Protein AF-A0A2R6PJQ2-F1 (afdb_monomer)

pLDDT: mean 71.53, std 19.24, range [31.97, 94.12]

Foldseek 3Di:
DDPVVVVVVLVVLLVPLAPQVVDPDLDDPPPPPPPPDDPPLVVCVVCVVVCCVVVVPDDPVVVVVVSVVVVVCVVVVVVSSCVSHDVDPQDLNNVLVVLVVVLVVDDPPDDPVVN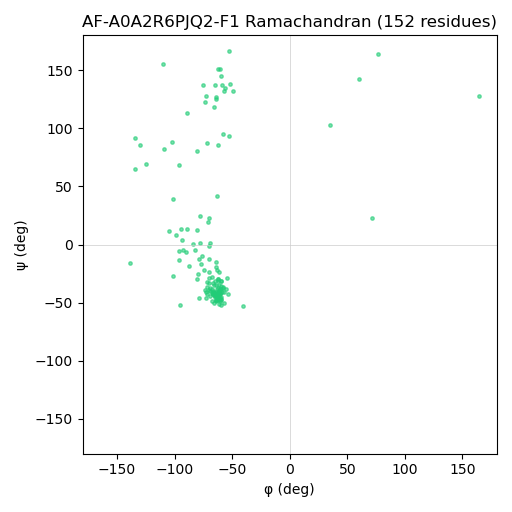VLSVQLSVQCNSPVVPDPPPPCPVVSVVSRPPPPPPPDD

Mean predicted aligned error: 14.06 Å

Secondary structure (DSSP, 8-state):
--HHHHHHHHHHHHHHT-GGG----SS-------PPPPPHHHHHHHHHHHHHHHHT--SHHHHHHHHHHHHHHHHHHHHHHHHHH-S----HHHHHHHHHHHHTTS-TT--HHHHHHHHHHHHHHHH-TT--S-TT-HHHHHHH-S-TTSSS--

Radius of gyration: 22.91 Å; Cα contacts (8 Å, |Δi|>4): 50; chains: 1; bounding box: 59×27×72 Å

Structure (mmCIF, N/CA/C/O backbone):
data_AF-A0A2R6PJQ2-F1
#
_entry.id   AF-A0A2R6PJQ2-F1
#
loop_
_atom_site.group_PDB
_atom_site.id
_atom_site.type_symbol
_atom_site.label_atom_id
_atom_site.label_alt_id
_atom_site.label_comp_id
_atom_site.label_asym_id
_atom_site.label_entity_id
_atom_site.label_seq_id
_atom_site.pdbx_PDB_ins_code
_atom_site.Cartn_x
_atom_site.Cartn_y
_atom_site.Cartn_z
_atom_site.occupancy
_atom_site.B_iso_or_equiv
_atom_site.auth_seq_id
_atom_site.auth_comp_id
_atom_site.auth_asym_id
_atom_site.auth_atom_id
_atom_site.pdbx_PDB_model_num
ATOM 1 N N . MET A 1 1 ? -26.165 -10.448 0.676 1.00 62.47 1 MET A N 1
ATOM 2 C CA . MET A 1 1 ? -25.359 -9.423 -0.012 1.00 62.47 1 MET A CA 1
ATOM 3 C C . MET A 1 1 ? -25.810 -9.424 -1.453 1.00 62.47 1 MET A C 1
ATOM 5 O O . MET A 1 1 ? -25.856 -10.505 -2.027 1.00 62.47 1 MET A O 1
ATOM 9 N N . ASP A 1 2 ? -26.209 -8.270 -1.980 1.00 86.44 2 ASP A N 1
ATOM 10 C CA . ASP A 1 2 ? -26.657 -8.159 -3.369 1.00 86.44 2 ASP A CA 1
ATOM 11 C C . ASP A 1 2 ? -25.455 -8.201 -4.317 1.00 86.44 2 ASP A C 1
ATOM 13 O O . ASP A 1 2 ? -24.434 -7.564 -4.064 1.00 86.44 2 ASP A O 1
ATOM 17 N N . ASP A 1 3 ? -25.583 -8.943 -5.413 1.00 87.19 3 ASP A N 1
ATOM 18 C CA . ASP A 1 3 ? -24.521 -9.139 -6.410 1.00 87.19 3 ASP A CA 1
ATOM 19 C C . ASP A 1 3 ? -24.026 -7.801 -6.993 1.00 87.19 3 ASP A C 1
ATOM 21 O O . ASP A 1 3 ? -22.829 -7.540 -7.062 1.00 87.19 3 ASP A O 1
ATOM 25 N N . ALA A 1 4 ? -24.954 -6.874 -7.256 1.00 89.81 4 ALA A N 1
ATOM 26 C CA . ALA A 1 4 ? -24.642 -5.521 -7.719 1.00 89.81 4 ALA A CA 1
ATOM 27 C C . ALA A 1 4 ? -23.806 -4.704 -6.715 1.00 89.81 4 ALA A C 1
ATOM 29 O O . ALA A 1 4 ? -23.007 -3.858 -7.111 1.00 89.81 4 ALA A O 1
ATOM 30 N N . TYR A 1 5 ? -23.978 -4.943 -5.411 1.00 89.06 5 TYR A N 1
ATOM 31 C CA . TYR A 1 5 ? -23.172 -4.281 -4.387 1.00 89.06 5 TYR A CA 1
ATOM 32 C C . TYR A 1 5 ? -21.740 -4.827 -4.370 1.00 89.06 5 TYR A C 1
ATOM 34 O O . TYR A 1 5 ? -20.792 -4.054 -4.246 1.00 89.06 5 TYR A O 1
ATOM 42 N N . LEU A 1 6 ? -21.576 -6.145 -4.522 1.00 88.75 6 LEU A N 1
ATOM 43 C CA . LEU A 1 6 ? -20.257 -6.776 -4.585 1.00 88.75 6 LEU A CA 1
ATOM 44 C C . LEU A 1 6 ? -19.489 -6.358 -5.842 1.00 88.75 6 LEU A C 1
ATOM 46 O O . LEU A 1 6 ? -18.298 -6.074 -5.747 1.00 88.75 6 LEU A O 1
ATOM 50 N N . ASP A 1 7 ? -20.168 -6.252 -6.982 1.00 90.31 7 ASP A N 1
ATOM 51 C CA . ASP A 1 7 ? -19.573 -5.796 -8.241 1.00 90.31 7 ASP A CA 1
ATOM 52 C C . ASP A 1 7 ? -19.121 -4.324 -8.173 1.00 90.31 7 ASP A C 1
ATOM 54 O O . ASP A 1 7 ? -17.993 -3.977 -8.542 1.00 90.31 7 ASP A O 1
ATOM 58 N N . ALA A 1 8 ? -19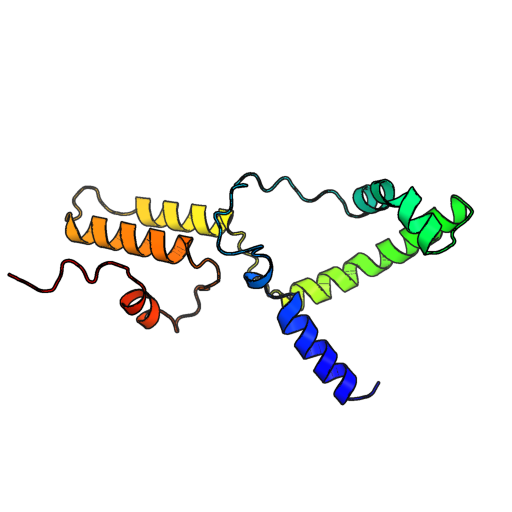.956 -3.456 -7.590 1.00 90.19 8 ALA A N 1
ATOM 59 C CA . ALA A 1 8 ? -19.589 -2.064 -7.336 1.00 90.19 8 ALA A CA 1
ATOM 60 C C . ALA A 1 8 ? -18.386 -1.956 -6.383 1.00 90.19 8 ALA A C 1
ATOM 62 O O . ALA A 1 8 ? -17.458 -1.185 -6.627 1.00 90.19 8 ALA A O 1
ATOM 63 N N . LEU A 1 9 ? -18.371 -2.754 -5.312 1.00 87.25 9 LEU A N 1
ATOM 64 C CA . LEU A 1 9 ? -17.271 -2.781 -4.351 1.00 87.25 9 LEU A CA 1
ATOM 65 C C . LEU A 1 9 ? -15.965 -3.282 -4.987 1.00 87.25 9 LEU A C 1
ATOM 67 O O . LEU A 1 9 ? -14.910 -2.695 -4.758 1.00 87.25 9 LEU A O 1
ATOM 71 N N . HIS A 1 10 ? -16.038 -4.327 -5.814 1.00 87.50 10 HIS A N 1
ATOM 72 C CA . HIS A 1 10 ? -14.900 -4.851 -6.566 1.00 87.50 10 HIS A CA 1
ATOM 73 C C . HIS A 1 10 ? -14.309 -3.791 -7.500 1.00 87.50 10 HIS A C 1
ATOM 75 O O . HIS A 1 10 ? -13.101 -3.555 -7.489 1.00 87.50 10 HIS A O 1
ATOM 81 N N . THR A 1 11 ? -15.167 -3.094 -8.249 1.00 85.69 11 THR A N 1
ATOM 82 C CA . THR A 1 11 ? -14.758 -1.996 -9.135 1.00 85.69 11 THR A CA 1
ATOM 83 C C . THR A 1 11 ? -14.089 -0.862 -8.360 1.00 85.69 11 THR A C 1
ATOM 85 O O . THR A 1 11 ? -13.050 -0.363 -8.785 1.00 85.69 11 THR A O 1
ATOM 88 N N . ASN A 1 12 ? -14.632 -0.490 -7.198 1.00 86.38 12 ASN A N 1
ATOM 89 C CA . ASN A 1 12 ? -14.033 0.543 -6.354 1.00 86.38 12 ASN A CA 1
ATOM 90 C C . ASN A 1 12 ? -12.647 0.120 -5.852 1.00 86.38 12 ASN A C 1
ATOM 92 O O . ASN A 1 12 ? -11.702 0.896 -5.956 1.00 86.38 12 ASN A O 1
ATOM 96 N N . PHE A 1 13 ? -12.480 -1.120 -5.382 1.00 83.38 13 PHE A N 1
ATOM 97 C CA . PHE A 1 13 ? -11.166 -1.597 -4.938 1.00 83.38 13 PHE A CA 1
ATOM 98 C C . PHE A 1 13 ? -10.147 -1.709 -6.078 1.00 83.38 13 PHE A C 1
ATOM 100 O O . PHE A 1 13 ? -8.973 -1.412 -5.866 1.00 83.38 13 PHE A O 1
ATOM 107 N N . LEU A 1 14 ? -10.578 -2.037 -7.300 1.00 80.31 14 LEU A N 1
ATOM 108 C CA . LEU A 1 14 ? -9.717 -1.982 -8.487 1.00 80.31 14 LEU A CA 1
ATOM 109 C C . LEU A 1 14 ? -9.235 -0.565 -8.832 1.00 80.31 14 LEU A C 1
ATOM 111 O O . LEU A 1 14 ? -8.280 -0.437 -9.593 1.00 80.31 14 LEU A O 1
ATOM 115 N N . ILE A 1 15 ? -9.895 0.487 -8.348 1.00 74.69 15 ILE A N 1
ATOM 116 C CA . ILE A 1 15 ? -9.498 1.882 -8.581 1.00 74.69 15 ILE A CA 1
ATOM 117 C C . ILE A 1 15 ? -8.658 2.391 -7.407 1.00 74.69 15 ILE A C 1
ATOM 119 O O . ILE A 1 15 ? -7.550 2.872 -7.613 1.00 74.69 15 ILE A O 1
ATOM 123 N N . GLU A 1 16 ? -9.156 2.239 -6.182 1.00 72.62 16 GLU A N 1
ATOM 124 C CA . GLU A 1 16 ? -8.544 2.797 -4.968 1.00 72.62 16 GLU A CA 1
ATOM 125 C C . GLU A 1 16 ? -7.247 2.081 -4.564 1.00 72.62 16 GLU A C 1
ATOM 127 O O . GLU A 1 16 ? -6.332 2.694 -4.020 1.00 72.62 16 GLU A O 1
ATOM 132 N N . CYS A 1 17 ? -7.140 0.773 -4.823 1.00 70.38 17 CYS A N 1
ATOM 133 C CA . CYS A 1 17 ? -5.948 -0.005 -4.472 1.00 70.38 17 CYS A CA 1
ATOM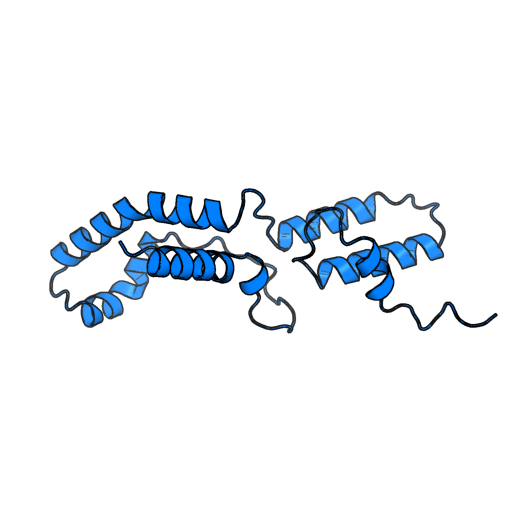 134 C C . CYS A 1 17 ? -4.924 -0.098 -5.614 1.00 70.38 17 CYS A C 1
ATOM 136 O O . CYS A 1 17 ? -3.905 -0.783 -5.452 1.00 70.38 17 CYS A O 1
ATOM 138 N N . LYS A 1 18 ? -5.168 0.580 -6.747 1.00 63.34 18 LYS A N 1
ATOM 139 C CA . LYS A 1 18 ? -4.215 0.655 -7.857 1.00 63.34 18 LYS A CA 1
ATOM 140 C C . LYS A 1 18 ? -3.031 1.556 -7.497 1.00 63.34 18 LYS A C 1
ATOM 142 O O . LYS A 1 18 ? -3.238 2.710 -7.112 1.00 63.34 18 LYS A O 1
ATOM 147 N N . PRO A 1 19 ? -1.786 1.072 -7.648 1.00 54.59 19 PRO A N 1
ATOM 148 C CA . PRO A 1 19 ? -0.600 1.822 -7.250 1.00 54.59 19 PRO A CA 1
ATOM 149 C C . PRO A 1 19 ? -0.410 3.125 -8.046 1.00 54.59 19 PRO A C 1
ATOM 151 O O . PRO A 1 19 ? 0.237 4.048 -7.553 1.00 54.59 19 PRO A O 1
ATOM 154 N N . GLU A 1 20 ? -0.995 3.242 -9.242 1.00 51.09 20 GLU A N 1
ATOM 155 C CA . GLU A 1 20 ? -0.827 4.398 -10.129 1.00 51.09 20 GLU A CA 1
ATOM 156 C C . GLU A 1 20 ? -1.593 5.651 -9.672 1.00 51.09 20 GLU A C 1
ATOM 158 O O . GLU A 1 20 ? -1.214 6.760 -10.047 1.00 51.09 20 GLU A O 1
ATOM 163 N N . TYR A 1 21 ? -2.640 5.507 -8.850 1.00 44.53 21 TYR A N 1
ATOM 164 C CA . TYR A 1 21 ? -3.470 6.633 -8.388 1.00 44.53 21 TYR A CA 1
ATOM 165 C C . TYR A 1 21 ? -2.981 7.276 -7.080 1.00 44.53 21 TYR A C 1
ATOM 167 O O . TYR A 1 21 ? -3.434 8.361 -6.727 1.00 44.53 21 TYR A O 1
ATOM 175 N N . LEU A 1 22 ? -1.967 6.702 -6.421 1.00 48.19 22 LEU A N 1
ATOM 176 C CA . LEU A 1 22 ? -1.215 7.341 -5.324 1.00 48.19 22 LEU A CA 1
ATOM 177 C C . LEU A 1 22 ? -0.178 8.367 -5.833 1.00 48.19 22 LEU A C 1
ATOM 179 O O . LEU A 1 22 ? 0.836 8.640 -5.186 1.00 48.19 22 LEU A O 1
ATOM 183 N N . MET A 1 23 ? -0.401 8.927 -7.023 1.00 48.03 23 MET A N 1
ATOM 184 C CA . MET A 1 23 ? 0.367 10.033 -7.578 1.00 48.03 23 MET A CA 1
ATOM 185 C C . MET A 1 23 ? -0.438 11.322 -7.413 1.00 48.03 23 MET A C 1
ATOM 187 O O . MET A 1 23 ? -1.202 11.700 -8.299 1.00 48.03 23 MET A O 1
ATOM 191 N N . GLU A 1 24 ? -0.270 11.989 -6.269 1.00 44.06 24 GLU A N 1
ATOM 192 C CA . GLU A 1 24 ? -0.718 13.372 -6.067 1.00 44.06 24 GLU A CA 1
ATOM 193 C C . GLU A 1 24 ? -0.054 14.271 -7.127 1.00 44.06 24 GLU A C 1
ATOM 195 O O . GLU A 1 24 ? 1.087 14.696 -6.978 1.00 44.06 24 GLU A O 1
ATOM 200 N N . GLU A 1 25 ? -0.793 14.488 -8.217 1.00 37.06 25 GLU A N 1
ATOM 201 C CA . GLU A 1 25 ? -0.586 15.447 -9.303 1.00 37.06 25 GLU A CA 1
ATOM 202 C C . GLU A 1 25 ? 0.720 15.333 -10.122 1.00 37.06 25 GLU A C 1
ATOM 204 O O . GLU A 1 25 ? 1.817 15.066 -9.643 1.00 37.06 25 GLU A O 1
ATOM 209 N N . PHE A 1 26 ? 0.597 15.580 -11.430 1.00 38.25 26 PHE A N 1
ATOM 210 C CA . PHE A 1 26 ? 1.647 15.604 -12.462 1.00 38.25 26 PHE A CA 1
ATOM 211 C C . PHE A 1 26 ? 2.718 16.709 -12.258 1.00 38.25 26 PHE A C 1
ATOM 213 O O . PHE A 1 26 ? 3.142 17.379 -13.199 1.00 38.25 26 PHE A O 1
ATOM 220 N N . GLY A 1 27 ? 3.175 16.937 -11.030 1.00 40.72 27 GLY A N 1
ATOM 221 C CA . GLY A 1 27 ? 4.138 17.961 -10.666 1.00 40.72 27 GLY A CA 1
ATOM 222 C C . GLY A 1 27 ? 5.199 17.386 -9.748 1.00 40.72 27 GLY A C 1
ATOM 223 O O . GLY A 1 27 ? 5.021 17.411 -8.544 1.00 40.72 27 GLY A O 1
ATOM 224 N N . LYS A 1 28 ? 6.308 16.903 -10.329 1.00 37.88 28 LYS A N 1
ATOM 225 C CA . LYS A 1 28 ? 7.577 16.554 -9.658 1.00 37.88 28 LYS A CA 1
ATOM 226 C C . LYS A 1 28 ? 7.410 15.960 -8.252 1.00 37.88 28 LYS A C 1
ATOM 228 O O . LYS A 1 28 ? 7.327 16.697 -7.277 1.00 37.88 28 LYS A O 1
ATOM 233 N N . LYS A 1 29 ? 7.550 14.638 -8.131 1.00 40.09 29 LYS A N 1
ATOM 234 C CA . LYS A 1 29 ? 7.815 13.964 -6.849 1.00 40.09 29 LYS A CA 1
ATOM 235 C C . LYS A 1 29 ? 9.041 14.614 -6.173 1.00 40.09 29 LYS A C 1
ATOM 237 O O . LYS A 1 29 ? 10.178 14.270 -6.477 1.00 40.09 29 LYS A O 1
ATOM 242 N N . THR A 1 30 ? 8.835 15.595 -5.294 1.00 37.31 30 THR A N 1
ATOM 243 C CA . THR A 1 30 ? 9.906 16.307 -4.568 1.00 37.31 30 THR A CA 1
ATOM 244 C C . THR A 1 30 ? 10.276 15.642 -3.247 1.00 37.31 30 THR A C 1
ATOM 246 O O . THR A 1 30 ? 11.040 16.207 -2.472 1.00 37.31 30 THR A O 1
ATOM 249 N N . TYR A 1 31 ? 9.834 14.409 -3.004 1.00 46.44 31 TYR A N 1
ATOM 250 C CA . TYR A 1 31 ? 10.228 13.647 -1.824 1.00 46.44 31 TYR A CA 1
ATOM 251 C C . TYR A 1 31 ? 10.695 12.242 -2.220 1.00 46.44 31 TYR A C 1
ATOM 253 O O . TYR A 1 31 ? 9.940 11.278 -2.191 1.00 46.44 31 TYR A O 1
ATOM 261 N N . ILE A 1 32 ? 11.981 12.145 -2.579 1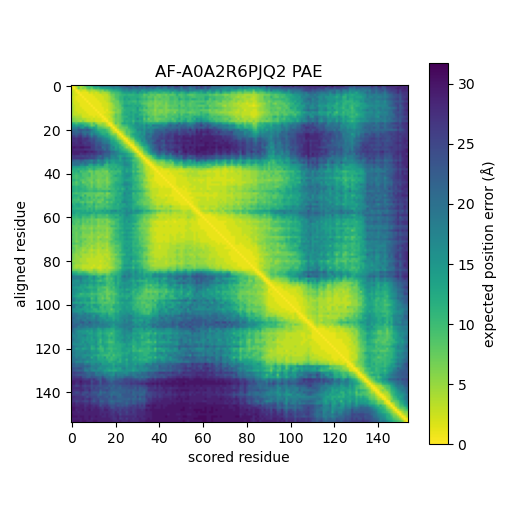.00 49.88 32 ILE A N 1
ATOM 262 C CA . ILE A 1 32 ? 12.760 10.892 -2.708 1.00 49.88 32 ILE A CA 1
ATOM 263 C C . ILE A 1 32 ? 13.251 10.409 -1.320 1.00 49.88 32 ILE A C 1
ATOM 265 O O . ILE A 1 32 ? 14.052 9.490 -1.193 1.00 49.88 32 ILE A O 1
ATOM 269 N N . GLU A 1 33 ? 12.720 10.977 -0.239 1.00 47.38 33 GLU A N 1
ATOM 270 C CA . GLU A 1 33 ? 12.801 10.381 1.091 1.00 47.38 33 GLU A CA 1
ATOM 271 C C . GLU A 1 33 ? 11.413 9.892 1.484 1.00 47.38 33 GLU A C 1
ATOM 273 O O . GLU A 1 33 ? 10.661 10.563 2.191 1.00 47.38 33 GLU A O 1
ATOM 278 N N . GLU A 1 34 ? 11.071 8.705 0.992 1.00 53.62 34 GLU A N 1
ATOM 279 C CA . GLU A 1 34 ? 9.973 7.902 1.518 1.00 53.62 34 GLU A CA 1
ATOM 280 C C . GLU A 1 34 ? 10.328 7.554 2.970 1.00 53.62 34 GLU A C 1
ATOM 282 O O . GLU A 1 34 ? 10.985 6.552 3.261 1.00 53.62 34 GLU A O 1
ATOM 287 N N . LYS A 1 35 ? 10.000 8.457 3.902 1.00 57.22 35 LYS A N 1
ATOM 288 C CA . LYS A 1 35 ? 10.101 8.156 5.328 1.00 57.22 35 LYS A CA 1
ATOM 289 C C . LYS A 1 35 ? 9.239 6.921 5.573 1.00 57.22 35 LYS A C 1
ATOM 291 O O . LYS A 1 35 ? 8.096 6.915 5.110 1.00 57.22 35 LYS A O 1
ATOM 296 N N . PRO A 1 36 ? 9.758 5.902 6.282 1.00 63.00 36 PRO A N 1
ATOM 297 C CA . PRO A 1 36 ? 8.984 4.712 6.580 1.00 63.00 36 PRO A CA 1
ATOM 298 C C . PRO A 1 36 ? 7.621 5.119 7.144 1.00 63.00 36 PRO A C 1
ATOM 300 O O . PRO A 1 36 ? 7.577 6.002 8.013 1.00 63.00 36 PRO A O 1
ATOM 303 N N . PRO A 1 37 ? 6.520 4.539 6.641 1.00 68.62 37 PRO A N 1
ATOM 304 C CA . PRO A 1 37 ? 5.198 4.875 7.132 1.00 68.62 37 PRO A CA 1
ATOM 305 C C . PRO A 1 37 ? 5.152 4.647 8.644 1.00 68.62 37 PRO A C 1
ATOM 307 O O . PRO A 1 37 ? 5.652 3.641 9.155 1.00 68.62 37 PRO A O 1
ATOM 310 N N . ILE A 1 38 ? 4.589 5.618 9.363 1.00 80.69 38 ILE A N 1
ATOM 311 C CA . ILE A 1 38 ? 4.417 5.540 10.816 1.00 80.69 38 ILE A CA 1
ATOM 312 C C . ILE A 1 38 ? 3.565 4.293 11.117 1.00 80.69 38 ILE A C 1
ATOM 314 O O . ILE A 1 38 ? 2.581 4.066 10.405 1.00 80.69 38 ILE A O 1
ATOM 318 N N . PRO A 1 39 ? 3.900 3.483 12.140 1.00 88.06 39 PRO A N 1
ATOM 319 C CA . PRO A 1 39 ? 3.070 2.349 12.526 1.00 88.06 39 PRO A CA 1
ATOM 320 C C . PRO A 1 39 ? 1.615 2.778 12.742 1.00 88.06 39 PRO A C 1
ATOM 322 O O . PRO A 1 39 ? 1.353 3.814 13.353 1.00 88.06 39 PRO A O 1
ATOM 325 N N . LEU A 1 40 ? 0.658 1.977 12.265 1.00 86.75 40 LEU A N 1
ATOM 326 C CA . LEU A 1 40 ? -0.763 2.350 12.280 1.00 86.75 40 LEU A CA 1
ATOM 327 C C . LEU A 1 40 ? -1.262 2.709 13.687 1.00 86.75 40 LEU A C 1
ATOM 329 O O . LEU A 1 40 ? -2.004 3.672 13.848 1.00 86.75 40 LEU A O 1
ATOM 333 N N . ARG A 1 41 ? -0.804 1.985 14.714 1.00 88.38 41 ARG A N 1
ATOM 334 C CA . ARG A 1 41 ? -1.157 2.285 16.107 1.00 88.38 41 ARG A CA 1
ATOM 335 C C . ARG A 1 41 ? -0.669 3.666 16.549 1.00 88.38 41 ARG A C 1
ATOM 337 O O . ARG A 1 41 ? -1.420 4.400 17.178 1.00 88.38 41 ARG A O 1
ATOM 344 N N . ASP A 1 42 ? 0.543 4.050 16.169 1.00 90.12 42 ASP A N 1
ATOM 345 C CA . ASP A 1 42 ? 1.102 5.360 16.514 1.00 90.12 42 ASP A CA 1
ATOM 346 C C . ASP A 1 42 ? 0.382 6.486 15.752 1.00 90.12 42 ASP A C 1
ATOM 348 O O . ASP A 1 42 ? 0.182 7.583 16.279 1.00 90.12 42 ASP A O 1
ATOM 352 N N . ALA A 1 43 ? -0.064 6.212 14.521 1.00 89.12 43 ALA A N 1
ATOM 353 C CA . ALA A 1 43 ? -0.910 7.128 13.761 1.00 89.12 43 ALA A CA 1
ATOM 354 C C . ALA A 1 43 ? -2.289 7.320 14.421 1.00 89.12 43 ALA A C 1
ATOM 356 O O . ALA A 1 43 ? -2.762 8.455 14.517 1.00 89.12 43 ALA A O 1
ATOM 357 N N . LEU A 1 44 ? -2.902 6.243 14.928 1.00 90.88 44 LEU A N 1
ATOM 358 C CA . LEU A 1 44 ? -4.155 6.308 15.687 1.00 90.88 44 LEU A CA 1
ATOM 359 C C . LEU A 1 44 ? -3.987 7.125 16.974 1.00 90.88 44 LEU A C 1
ATOM 361 O O . LEU A 1 44 ? -4.800 8.006 17.236 1.00 90.88 44 LEU A O 1
ATOM 365 N N . GLU A 1 45 ? -2.902 6.924 17.725 1.00 91.56 45 GLU A N 1
ATOM 366 C CA . GLU A 1 45 ? -2.615 7.711 18.935 1.00 91.56 45 GLU A CA 1
ATOM 367 C C . GLU A 1 45 ? -2.423 9.204 18.637 1.00 91.56 45 GLU A C 1
ATOM 369 O O . GLU A 1 45 ? -2.896 10.060 19.384 1.00 91.56 45 GLU A O 1
ATOM 374 N N . LYS A 1 46 ? -1.794 9.549 17.508 1.00 91.69 46 LYS A N 1
ATOM 375 C CA . LYS A 1 46 ? -1.657 10.948 17.076 1.00 91.69 46 LYS A CA 1
ATOM 376 C C . LYS A 1 46 ? -3.012 11.601 16.774 1.00 91.69 46 LYS A C 1
ATOM 378 O O . LYS A 1 46 ? -3.183 12.795 17.017 1.00 91.69 46 LYS A O 1
ATOM 383 N N . MET A 1 47 ? -3.959 10.829 16.242 1.00 91.12 47 MET A N 1
ATOM 384 C CA . MET A 1 47 ? -5.299 11.296 15.868 1.00 91.12 47 MET A CA 1
ATOM 385 C C . MET A 1 47 ? -6.343 11.114 16.976 1.00 91.12 47 MET A C 1
ATOM 387 O O . MET A 1 47 ? -7.462 11.608 16.844 1.00 91.12 47 MET A O 1
ATOM 391 N N . LYS A 1 48 ? -5.970 10.477 18.088 1.00 90.75 48 LYS A N 1
ATOM 392 C CA . LYS A 1 48 ? -6.812 10.183 19.251 1.00 90.75 48 LYS A CA 1
ATOM 393 C C . LYS A 1 48 ? -7.761 11.305 19.680 1.00 90.75 48 LYS A C 1
ATOM 395 O O . LYS A 1 48 ? -8.954 11.026 19.760 1.00 90.75 48 LYS A O 1
ATOM 400 N N . PRO A 1 49 ? -7.323 12.561 19.918 1.00 90.44 49 PRO A N 1
ATOM 401 C CA . PRO A 1 49 ? -8.249 13.602 20.371 1.00 90.44 49 PRO A CA 1
ATOM 402 C C . PRO A 1 49 ? -9.356 13.905 19.350 1.00 90.44 49 PRO A C 1
ATOM 404 O O . PRO A 1 49 ? -10.463 14.260 19.741 1.00 90.44 49 PRO A O 1
ATOM 407 N N . PHE A 1 50 ? -9.082 13.738 18.052 1.00 91.44 50 PHE A N 1
ATOM 408 C CA . PHE A 1 50 ? -10.071 13.936 16.993 1.00 91.44 50 PHE A CA 1
ATOM 409 C C . PHE A 1 50 ? -11.009 12.738 16.866 1.00 91.44 50 PHE A C 1
ATOM 411 O O . PHE A 1 50 ? -12.222 12.918 16.799 1.00 91.44 50 PHE A O 1
ATOM 418 N N . LEU A 1 51 ? -10.454 11.524 16.865 1.00 90.81 51 LEU A N 1
ATOM 419 C CA . LEU A 1 51 ? -11.229 10.291 16.726 1.00 90.81 51 LEU A CA 1
ATOM 420 C C . LEU A 1 51 ? -12.152 10.065 17.926 1.00 90.81 51 LEU A C 1
ATOM 422 O O . LEU A 1 51 ? -13.316 9.737 17.734 1.00 90.81 51 LEU A O 1
ATOM 426 N N . MET A 1 52 ? -11.682 10.334 19.149 1.00 90.31 52 MET A N 1
ATOM 427 C CA . MET A 1 52 ? -12.525 10.247 20.344 1.00 90.31 52 MET A CA 1
ATOM 428 C C . MET A 1 52 ? -13.708 11.224 20.284 1.00 90.31 52 MET A C 1
ATOM 430 O O . MET A 1 52 ? -14.824 10.854 20.630 1.00 90.31 52 MET A O 1
ATOM 434 N N . ALA A 1 53 ? -13.495 12.451 19.796 1.00 91.31 53 ALA A N 1
ATOM 435 C CA . ALA A 1 53 ? -14.573 13.426 19.637 1.00 91.31 53 ALA A CA 1
ATOM 436 C C . ALA A 1 53 ? -15.565 13.048 18.522 1.00 91.31 53 ALA A C 1
ATOM 438 O O . ALA A 1 53 ? -16.761 13.284 18.671 1.00 91.31 53 ALA A O 1
ATOM 439 N N . TYR A 1 54 ? -15.075 12.478 17.416 1.00 90.81 54 TYR A N 1
ATOM 440 C CA . TYR A 1 54 ? -15.894 12.094 16.264 1.00 90.81 54 TYR A CA 1
ATOM 441 C C . TYR A 1 54 ? -16.757 10.856 16.541 1.00 90.81 54 TYR A C 1
ATOM 443 O O . TYR A 1 54 ? -17.954 10.873 16.273 1.00 90.81 54 TYR A O 1
ATOM 451 N N . GLU A 1 55 ? -16.163 9.820 17.134 1.00 88.00 55 GLU A N 1
ATOM 452 C CA . GLU A 1 55 ? -16.840 8.561 17.482 1.00 88.00 55 GLU A CA 1
ATOM 453 C C . GLU A 1 55 ? -17.610 8.650 18.813 1.00 88.00 55 GLU A C 1
ATOM 455 O O . GLU A 1 55 ? -18.301 7.716 19.210 1.00 88.00 55 GLU A O 1
ATOM 460 N N . GLY A 1 56 ? -17.502 9.777 19.528 1.00 90.56 56 GLY A N 1
ATOM 461 C CA . GLY A 1 56 ? -18.181 9.989 20.808 1.00 90.56 56 GLY A CA 1
ATOM 462 C C . GLY A 1 56 ? -17.605 9.174 21.972 1.00 90.56 56 GLY A C 1
ATOM 463 O O . GLY A 1 56 ? -18.303 8.955 22.961 1.00 90.56 56 GLY A O 1
ATOM 464 N N . ILE A 1 57 ? -16.344 8.747 21.876 1.00 90.50 57 ILE A N 1
ATOM 465 C CA . ILE A 1 57 ? -15.636 7.987 22.912 1.00 90.50 57 ILE A CA 1
ATOM 466 C C . ILE A 1 57 ? -15.284 8.928 24.066 1.00 90.50 57 ILE A C 1
ATOM 468 O O . ILE A 1 57 ? -14.579 9.924 23.879 1.00 90.50 57 ILE A O 1
ATOM 472 N N . GLN A 1 58 ? -15.746 8.607 25.275 1.00 87.25 58 GLN A N 1
ATOM 473 C CA . GLN A 1 58 ? -15.541 9.467 26.445 1.00 87.25 58 GLN A CA 1
ATOM 474 C C . GLN A 1 58 ? -14.418 8.979 27.356 1.00 87.25 58 GLN A C 1
ATOM 476 O O . GLN A 1 58 ? -13.797 9.788 28.049 1.00 87.25 58 GLN A O 1
ATOM 481 N N . SER A 1 59 ? -14.140 7.675 27.356 1.00 92.19 59 SER A N 1
ATOM 482 C CA . SER A 1 59 ? -13.151 7.072 28.244 1.00 92.19 59 SER A CA 1
ATOM 483 C C . SER A 1 59 ? -11.902 6.585 27.506 1.00 92.19 59 SER A C 1
ATOM 485 O O . SER A 1 59 ? -11.909 6.280 26.314 1.00 92.19 59 SER A O 1
ATOM 487 N N . HIS A 1 60 ? -10.790 6.505 28.238 1.00 86.94 60 HIS A N 1
ATOM 488 C CA . HIS A 1 60 ? -9.560 5.917 27.707 1.00 86.94 60 HIS A CA 1
ATOM 489 C C . HIS A 1 60 ? -9.671 4.395 27.527 1.00 86.94 60 HIS A C 1
ATOM 491 O O . HIS A 1 60 ? -9.021 3.847 26.644 1.00 86.94 60 HIS A O 1
ATOM 497 N N . GLU A 1 61 ? -10.488 3.732 28.344 1.00 91.62 61 GLU A N 1
ATOM 498 C CA . GLU A 1 61 ? -10.712 2.286 28.281 1.00 91.62 61 GLU A CA 1
ATOM 499 C C . GLU A 1 61 ? -11.452 1.900 26.994 1.00 91.62 61 GLU A C 1
ATOM 501 O O . GLU A 1 61 ? -10.944 1.081 26.233 1.00 91.62 61 GLU A O 1
ATOM 506 N N . GLU A 1 62 ? -12.547 2.596 26.668 1.00 91.31 62 GLU A N 1
ATOM 507 C CA . GLU A 1 62 ? -13.259 2.431 25.390 1.00 91.31 62 GLU A CA 1
ATOM 508 C C . GLU A 1 62 ? -12.345 2.703 24.182 1.00 91.31 62 GLU A C 1
ATOM 510 O O . GLU A 1 62 ? -12.429 2.015 23.168 1.00 91.31 62 GLU A O 1
ATOM 515 N N . TRP A 1 63 ? -11.430 3.676 24.282 1.00 91.94 63 TRP A N 1
ATOM 516 C CA . TRP A 1 63 ? -10.434 3.923 23.232 1.00 91.94 63 TRP A CA 1
ATOM 517 C C . TRP A 1 63 ? -9.524 2.711 23.003 1.00 91.94 63 TRP A C 1
ATOM 519 O O . TRP A 1 63 ? -9.324 2.307 21.859 1.00 91.94 63 TRP A O 1
ATOM 529 N N . GLU A 1 64 ? -8.970 2.124 24.068 1.00 93.31 64 GLU A N 1
ATOM 530 C CA . GLU A 1 64 ? -8.089 0.958 23.932 1.00 93.31 64 GLU A CA 1
ATOM 531 C C . GLU A 1 64 ? -8.842 -0.266 23.396 1.00 93.31 64 GLU A C 1
ATOM 533 O O . GLU A 1 64 ? -8.277 -1.018 22.601 1.00 93.31 64 GLU A O 1
ATOM 538 N N . GLU A 1 65 ? -10.114 -0.450 23.763 1.00 93.06 65 GLU A N 1
ATOM 539 C CA . GLU A 1 65 ? -10.956 -1.516 23.207 1.00 93.06 65 GLU A CA 1
ATOM 540 C C . GLU A 1 65 ? -11.184 -1.334 21.701 1.00 93.06 65 GLU A C 1
ATOM 542 O O . GLU A 1 65 ? -10.913 -2.254 20.925 1.00 93.06 65 GLU A O 1
ATOM 547 N N . VAL A 1 66 ? -11.570 -0.133 21.258 1.00 91.88 66 VAL A N 1
ATOM 548 C CA . VAL A 1 66 ? -11.783 0.172 19.831 1.00 91.88 66 VAL A CA 1
ATOM 549 C C . VAL A 1 66 ? -10.492 0.030 19.025 1.00 91.88 66 VAL A C 1
ATOM 551 O O . VAL A 1 66 ? -10.494 -0.542 17.928 1.00 91.88 66 VAL A O 1
ATOM 554 N N . VAL A 1 67 ? -9.364 0.515 19.556 1.00 92.75 67 VAL A N 1
ATOM 555 C CA . VAL A 1 67 ? -8.057 0.357 18.904 1.00 92.75 67 VAL A CA 1
ATOM 556 C C . VAL A 1 67 ? -7.696 -1.119 18.801 1.00 92.75 67 VAL A C 1
ATOM 558 O O . VAL A 1 67 ? -7.248 -1.556 17.742 1.00 92.75 67 VAL A O 1
ATOM 561 N N . LYS A 1 68 ? -7.916 -1.910 19.855 1.00 93.31 68 LYS A N 1
ATOM 562 C CA . LYS A 1 68 ? -7.645 -3.348 19.839 1.00 93.31 68 LYS A CA 1
ATOM 563 C C . LYS A 1 68 ? -8.482 -4.069 18.780 1.00 93.31 68 LYS A C 1
ATOM 565 O O . LYS A 1 68 ? -7.906 -4.762 17.943 1.00 93.31 68 LYS A O 1
ATOM 570 N N . GLU A 1 69 ? -9.797 -3.862 18.758 1.00 92.94 69 GLU A N 1
ATOM 571 C CA . GLU A 1 69 ? -10.685 -4.461 17.751 1.00 92.94 69 GLU A CA 1
ATOM 572 C C . GLU A 1 69 ? -10.306 -4.050 16.323 1.00 92.94 69 GLU A C 1
ATOM 574 O O . GLU A 1 69 ? -10.359 -4.853 15.388 1.00 92.94 69 GLU A O 1
ATOM 579 N N . THR A 1 70 ? -9.899 -2.793 16.140 1.00 91.12 70 THR A N 1
ATOM 580 C CA . THR A 1 70 ? -9.424 -2.295 14.846 1.00 91.12 70 THR A CA 1
ATOM 581 C C . THR A 1 70 ? -8.148 -3.019 14.434 1.00 91.12 70 THR A C 1
ATOM 583 O O . THR A 1 70 ? -8.067 -3.529 13.317 1.00 91.12 70 THR A O 1
ATOM 586 N N . MET A 1 71 ? -7.175 -3.132 15.341 1.00 92.94 71 MET A N 1
ATOM 587 C CA . MET A 1 71 ? -5.899 -3.808 15.094 1.00 92.94 71 MET A CA 1
ATOM 588 C C . MET A 1 71 ? -6.065 -5.301 14.778 1.00 92.94 71 MET A C 1
ATOM 590 O O . MET A 1 71 ? -5.282 -5.836 13.995 1.00 92.94 71 MET A O 1
ATOM 594 N N . GLU A 1 72 ? -7.095 -5.966 15.305 1.00 94.12 72 GLU A N 1
ATOM 595 C CA . GLU A 1 72 ? -7.432 -7.356 14.960 1.00 94.12 72 GLU A CA 1
ATOM 596 C C . GLU A 1 72 ? -7.930 -7.511 13.510 1.00 94.12 72 GLU A C 1
ATOM 598 O O . GLU A 1 72 ? -7.713 -8.553 12.891 1.00 94.12 72 GLU A O 1
ATOM 603 N N . LYS A 1 73 ? -8.542 -6.470 12.929 1.00 92.06 73 LYS A N 1
ATOM 604 C CA . LYS A 1 73 ? -9.035 -6.465 11.536 1.00 92.06 73 LYS A CA 1
ATOM 605 C C . LYS A 1 73 ? -7.973 -6.041 10.517 1.00 92.06 73 LYS A C 1
ATOM 607 O O . LYS A 1 73 ? -8.113 -6.335 9.330 1.00 92.06 73 LYS A O 1
ATOM 612 N N . VAL A 1 74 ? -6.899 -5.385 10.962 1.00 90.62 74 VAL A N 1
ATOM 613 C CA . VAL A 1 74 ? -5.809 -4.893 10.096 1.00 90.62 74 VAL A CA 1
ATOM 614 C C . VAL A 1 74 ? -5.204 -5.978 9.194 1.00 90.62 74 VAL A C 1
ATOM 616 O O . VAL A 1 74 ? -4.993 -5.681 8.019 1.00 90.62 74 VAL A O 1
ATOM 619 N N . PRO A 1 75 ? -4.940 -7.220 9.651 1.00 91.06 75 PRO A N 1
ATOM 620 C CA . PRO A 1 75 ? -4.387 -8.259 8.780 1.00 91.06 75 PRO A CA 1
ATOM 621 C C . PRO A 1 75 ? -5.289 -8.594 7.587 1.00 91.06 75 PRO A C 1
ATOM 623 O O . PRO A 1 75 ? -4.792 -8.773 6.481 1.00 91.06 75 PRO A O 1
ATOM 626 N N . ILE A 1 76 ? -6.608 -8.611 7.798 1.00 89.81 76 ILE A N 1
ATOM 627 C CA . ILE A 1 76 ? -7.599 -8.895 6.752 1.00 89.81 76 ILE A CA 1
ATOM 628 C C . ILE A 1 76 ? -7.644 -7.744 5.747 1.00 89.81 76 ILE A C 1
ATOM 630 O O . ILE A 1 76 ? -7.640 -7.962 4.538 1.00 89.81 76 ILE A O 1
ATOM 634 N N . LEU A 1 77 ? -7.640 -6.502 6.243 1.00 86.62 77 LEU A N 1
ATOM 635 C CA . LEU A 1 77 ? -7.574 -5.326 5.378 1.00 86.62 77 LEU A CA 1
ATOM 636 C C . LEU A 1 77 ? -6.289 -5.334 4.546 1.00 86.62 77 LEU A C 1
ATOM 638 O O . LEU A 1 77 ? -6.330 -5.049 3.355 1.00 86.62 77 LEU A O 1
ATOM 642 N N . LYS A 1 78 ? -5.158 -5.705 5.154 1.00 84.62 78 LYS A N 1
ATOM 643 C CA . LYS A 1 78 ? -3.885 -5.831 4.449 1.00 84.62 78 LYS A CA 1
ATOM 644 C C . LYS A 1 78 ? -3.970 -6.859 3.323 1.00 84.62 78 LYS A C 1
ATOM 646 O O . LYS A 1 78 ? -3.565 -6.540 2.215 1.00 84.62 78 LYS A O 1
ATOM 651 N N . GLU A 1 79 ? -4.517 -8.044 3.581 1.00 86.38 79 GLU A N 1
ATOM 652 C CA . GLU A 1 79 ? -4.692 -9.080 2.557 1.00 86.38 79 GLU A CA 1
ATOM 653 C C . GLU A 1 79 ? -5.564 -8.593 1.392 1.00 86.38 79 GLU A C 1
ATOM 655 O O . GLU A 1 79 ? -5.231 -8.823 0.233 1.00 86.38 79 GLU A O 1
ATOM 660 N N . LEU A 1 80 ? -6.636 -7.853 1.686 1.00 85.81 80 LEU A N 1
ATOM 661 C CA . LEU A 1 80 ? -7.499 -7.273 0.662 1.00 85.81 80 LEU A CA 1
ATOM 662 C C . LEU A 1 80 ? -6.751 -6.239 -0.191 1.00 85.81 80 LEU A C 1
ATOM 664 O O . LEU A 1 80 ? -6.794 -6.307 -1.417 1.00 85.81 80 LEU A O 1
ATOM 668 N N . VAL A 1 81 ? -6.028 -5.309 0.436 1.00 81.75 81 VAL A N 1
ATOM 669 C CA . VAL A 1 81 ? -5.227 -4.323 -0.305 1.00 81.75 81 VAL A CA 1
ATOM 670 C C . VAL A 1 81 ? -4.121 -5.028 -1.098 1.00 81.75 81 VAL A C 1
ATOM 672 O O . VAL A 1 81 ? -3.890 -4.681 -2.247 1.00 81.75 81 VAL A O 1
ATOM 675 N N . ASP A 1 82 ? -3.458 -6.040 -0.538 1.00 79.44 82 ASP A N 1
ATOM 676 C CA . ASP A 1 82 ? -2.425 -6.823 -1.230 1.00 79.44 82 ASP A CA 1
ATOM 677 C C . ASP A 1 82 ? -3.000 -7.5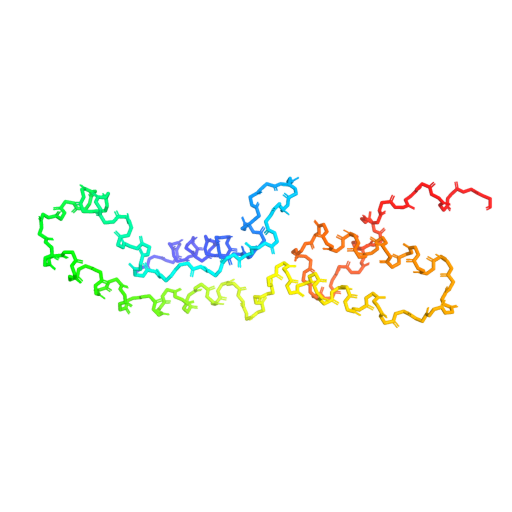81 -2.445 1.00 79.44 82 ASP A C 1
ATOM 679 O O . ASP A 1 82 ? -2.365 -7.616 -3.498 1.00 79.44 82 ASP A O 1
ATOM 683 N N . TYR A 1 83 ? -4.222 -8.113 -2.345 1.00 83.75 83 TYR A N 1
ATOM 684 C CA . TYR A 1 83 ? -4.921 -8.769 -3.453 1.00 83.75 83 TYR A CA 1
ATOM 685 C C . TYR A 1 83 ? -5.185 -7.811 -4.622 1.00 83.75 83 TYR A C 1
ATOM 687 O O . TYR A 1 83 ? -4.899 -8.147 -5.770 1.00 83.75 83 TYR A O 1
ATOM 695 N N . TYR A 1 84 ? -5.701 -6.611 -4.339 1.00 80.00 84 TYR A N 1
ATOM 696 C CA . TYR A 1 84 ? -6.039 -5.635 -5.380 1.00 80.00 84 TYR A CA 1
ATOM 697 C C . TYR A 1 84 ? -4.835 -4.836 -5.894 1.00 80.00 84 TYR A C 1
ATOM 699 O O . TYR A 1 84 ? -4.823 -4.447 -7.059 1.00 80.00 84 TYR A O 1
ATOM 707 N N . SER A 1 85 ? -3.817 -4.604 -5.061 1.00 72.81 85 SER A N 1
ATOM 708 C CA . SER A 1 85 ? -2.568 -3.949 -5.475 1.00 72.81 85 SER A CA 1
ATOM 709 C C . SER A 1 85 ? -1.629 -4.871 -6.256 1.00 72.81 85 SER A C 1
ATOM 711 O O . SER A 1 85 ? -0.704 -4.380 -6.898 1.00 72.81 85 SER A O 1
ATOM 713 N N . GLY A 1 86 ? -1.838 -6.188 -6.190 1.00 67.12 86 GLY A N 1
ATOM 714 C CA . GLY A 1 86 ? -0.962 -7.180 -6.800 1.00 67.12 86 GLY A CA 1
ATOM 715 C C . GLY A 1 86 ? 0.342 -7.425 -6.016 1.00 67.12 86 GLY A C 1
ATOM 716 O O . GLY A 1 86 ? 0.723 -6.646 -5.137 1.00 67.12 86 GLY A O 1
ATOM 717 N N . PRO A 1 87 ? 1.043 -8.533 -6.320 1.00 56.28 87 PRO A N 1
ATOM 718 C CA . PRO A 1 87 ? 2.243 -8.963 -5.595 1.00 56.28 87 PRO A CA 1
ATOM 719 C C . PRO A 1 87 ? 3.467 -8.062 -5.835 1.00 56.28 87 PRO A C 1
ATOM 721 O O . PRO A 1 87 ? 4.349 -7.989 -4.980 1.00 56.28 87 PRO A O 1
ATOM 724 N N . ASP A 1 88 ? 3.509 -7.345 -6.960 1.00 56.22 88 ASP A N 1
ATOM 725 C CA . ASP A 1 88 ? 4.646 -6.520 -7.372 1.00 56.22 88 ASP A CA 1
ATOM 726 C C . ASP A 1 88 ? 4.452 -5.052 -6.978 1.00 56.22 88 ASP A C 1
ATOM 728 O O . ASP A 1 88 ? 4.319 -4.154 -7.811 1.00 56.22 88 ASP A O 1
ATOM 732 N N . ARG A 1 89 ? 4.480 -4.779 -5.670 1.00 58.94 89 ARG A N 1
ATOM 733 C CA . ARG A 1 89 ? 4.637 -3.403 -5.182 1.00 58.94 89 ARG A CA 1
ATOM 734 C C . ARG A 1 89 ? 6.065 -2.935 -5.424 1.00 58.94 89 ARG A C 1
ATOM 736 O O . ARG A 1 89 ? 6.930 -3.046 -4.556 1.00 58.94 89 ARG A O 1
ATOM 743 N N . VAL A 1 90 ? 6.317 -2.384 -6.603 1.00 56.78 90 VAL A N 1
ATOM 744 C CA . VAL A 1 90 ? 7.571 -1.683 -6.867 1.00 56.78 90 VAL A CA 1
ATOM 745 C C . VAL A 1 90 ? 7.371 -0.223 -6.486 1.00 56.78 90 VAL A C 1
ATOM 747 O O . VAL A 1 90 ? 6.585 0.493 -7.102 1.00 56.78 90 VAL A O 1
ATOM 750 N N . THR A 1 91 ? 8.059 0.235 -5.440 1.00 61.94 91 THR A N 1
ATOM 751 C CA . THR A 1 91 ? 8.070 1.668 -5.133 1.00 61.94 91 THR A CA 1
ATOM 752 C C . THR A 1 91 ? 8.705 2.411 -6.306 1.00 61.94 91 THR A C 1
ATOM 754 O O . THR A 1 91 ? 9.593 1.887 -6.984 1.00 61.94 91 THR A O 1
ATOM 757 N N . ALA A 1 92 ? 8.308 3.664 -6.528 1.00 61.75 92 ALA A N 1
ATOM 758 C CA . ALA A 1 92 ? 8.941 4.494 -7.556 1.00 61.75 92 ALA A CA 1
ATOM 759 C C . ALA A 1 92 ? 10.470 4.583 -7.366 1.00 61.75 92 ALA A C 1
ATOM 761 O O . ALA A 1 92 ? 11.212 4.694 -8.337 1.00 61.75 92 ALA A O 1
ATOM 762 N N . LYS A 1 93 ? 10.944 4.474 -6.117 1.00 63.28 93 LYS A N 1
ATOM 763 C CA . LYS A 1 93 ? 12.368 4.388 -5.790 1.00 63.28 93 LYS A CA 1
ATOM 764 C C . LYS A 1 93 ? 13.000 3.095 -6.309 1.00 63.28 93 LYS A C 1
ATOM 766 O O . LYS A 1 93 ? 14.005 3.172 -7.004 1.00 63.28 93 LYS A O 1
ATOM 771 N N . ASN A 1 94 ? 12.405 1.935 -6.029 1.00 65.75 94 ASN A N 1
ATOM 772 C CA . ASN A 1 94 ? 12.915 0.649 -6.514 1.00 65.75 94 ASN A CA 1
ATOM 773 C C . ASN A 1 94 ? 12.919 0.601 -8.052 1.00 65.75 94 ASN A C 1
ATOM 775 O O . ASN A 1 94 ? 13.886 0.139 -8.649 1.00 65.75 94 ASN A O 1
ATOM 779 N N . GLN A 1 95 ? 11.880 1.140 -8.703 1.00 67.38 95 GLN A N 1
ATOM 780 C CA . GLN A 1 95 ? 11.846 1.269 -10.165 1.00 67.38 95 GLN A CA 1
ATOM 781 C C . GLN A 1 95 ? 12.992 2.150 -10.669 1.00 67.38 95 GLN A C 1
ATOM 783 O O . GLN A 1 95 ? 13.686 1.781 -11.612 1.00 67.38 95 GLN A O 1
ATOM 788 N N . GLN A 1 96 ? 13.226 3.298 -10.031 1.00 68.94 96 GLN A N 1
ATOM 789 C CA . GLN A 1 96 ? 14.300 4.206 -10.416 1.00 68.94 96 GLN A CA 1
ATOM 790 C C . GLN A 1 96 ? 15.692 3.589 -10.219 1.00 68.94 96 GLN A C 1
ATOM 792 O O . GLN A 1 96 ? 16.528 3.686 -11.116 1.00 68.94 96 GLN A O 1
ATOM 797 N N . GLU A 1 97 ? 15.937 2.922 -9.092 1.00 73.31 97 GLU A N 1
ATOM 798 C CA . GLU A 1 97 ? 17.203 2.236 -8.821 1.00 73.31 97 GLU A CA 1
ATOM 799 C C . GLU A 1 97 ? 17.473 1.131 -9.851 1.00 73.31 97 GLU A C 1
ATOM 801 O O . GLU A 1 97 ? 18.587 1.035 -10.373 1.00 73.31 97 GLU A O 1
ATOM 806 N N . GLU A 1 98 ? 16.453 0.351 -10.218 1.00 77.81 98 GLU A N 1
ATOM 807 C CA . GLU A 1 98 ? 16.569 -0.681 -11.250 1.00 77.81 98 GLU A CA 1
ATOM 808 C C . GLU A 1 98 ? 16.814 -0.092 -12.642 1.00 77.81 98 GLU A C 1
ATOM 810 O O . GLU A 1 98 ? 17.689 -0.564 -13.371 1.00 77.81 98 GLU A O 1
ATOM 815 N N . LEU A 1 99 ? 16.107 0.980 -13.001 1.00 76.31 99 LEU A N 1
ATOM 816 C CA . LEU A 1 99 ? 16.307 1.675 -14.269 1.00 76.31 99 LEU A CA 1
ATOM 817 C C . LEU A 1 99 ? 17.721 2.268 -14.380 1.00 76.31 99 LEU A C 1
ATOM 819 O O . LEU A 1 99 ? 18.384 2.117 -15.409 1.00 76.31 99 LEU A O 1
ATOM 823 N N . GLU A 1 100 ? 18.228 2.887 -13.313 1.00 79.12 100 GLU A N 1
ATOM 824 C CA . GLU A 1 100 ? 19.597 3.405 -13.260 1.00 79.12 100 GLU A CA 1
ATOM 825 C C . GLU A 1 100 ? 20.642 2.284 -13.284 1.00 79.12 100 GLU A C 1
ATOM 827 O O . GLU A 1 100 ? 21.686 2.425 -13.928 1.00 79.12 100 GLU A O 1
ATOM 832 N N . ARG A 1 101 ? 20.379 1.158 -12.609 1.00 85.50 101 ARG A N 1
ATOM 833 C CA . ARG A 1 101 ? 21.243 -0.028 -12.638 1.00 85.50 101 ARG A CA 1
ATOM 834 C C . ARG A 1 101 ? 21.357 -0.576 -14.056 1.00 85.50 101 ARG A C 1
ATOM 836 O O . ARG A 1 101 ? 22.471 -0.841 -14.502 1.00 85.50 101 ARG A O 1
ATOM 843 N N . VAL A 1 102 ? 20.238 -0.714 -14.768 1.00 81.50 102 VAL A N 1
ATOM 844 C CA . VAL A 1 102 ? 20.208 -1.186 -16.160 1.00 81.50 102 VAL A CA 1
ATOM 845 C C . VAL A 1 102 ? 20.919 -0.197 -17.082 1.00 81.50 102 VAL A C 1
ATOM 847 O O . VAL A 1 102 ? 21.774 -0.617 -17.860 1.00 81.50 102 VAL A O 1
ATOM 850 N N . ALA A 1 103 ? 20.665 1.107 -16.952 1.00 81.12 103 ALA A N 1
ATOM 851 C CA . ALA A 1 103 ? 21.344 2.127 -17.756 1.00 81.12 103 ALA A CA 1
ATOM 852 C C . ALA A 1 103 ? 22.879 2.082 -17.599 1.00 81.12 103 ALA A C 1
ATOM 854 O O . ALA A 1 103 ? 23.611 2.213 -18.581 1.00 81.12 103 ALA A O 1
ATOM 855 N N . LYS A 1 104 ? 23.381 1.802 -16.387 1.00 83.88 104 LYS A N 1
ATOM 856 C CA . LYS A 1 104 ? 24.821 1.661 -16.089 1.00 83.88 104 LYS A CA 1
ATOM 857 C C . LYS A 1 104 ? 25.469 0.404 -16.682 1.00 83.88 104 LYS A C 1
ATOM 859 O O . LYS A 1 104 ? 26.693 0.320 -16.699 1.00 83.88 104 LYS A O 1
ATOM 864 N N . THR A 1 105 ? 24.693 -0.565 -17.177 1.00 87.25 105 THR A N 1
ATOM 865 C CA . THR A 1 105 ? 25.246 -1.760 -17.849 1.00 87.25 105 THR A CA 1
ATOM 866 C C . THR A 1 105 ? 25.734 -1.485 -19.272 1.00 87.25 105 THR A C 1
ATOM 868 O O . THR A 1 105 ? 26.395 -2.338 -19.868 1.00 87.25 105 THR A O 1
ATOM 871 N N . LEU A 1 106 ? 25.442 -0.301 -19.823 1.00 84.69 106 LEU A N 1
ATOM 872 C CA . LEU A 1 106 ? 25.901 0.082 -21.152 1.00 84.69 106 LEU A CA 1
ATOM 873 C C . LEU A 1 106 ? 27.435 0.182 -21.214 1.00 84.69 106 LEU A C 1
ATOM 875 O O . LEU A 1 106 ? 28.032 0.938 -20.444 1.00 84.69 106 LEU A O 1
ATOM 879 N N . PRO A 1 107 ? 28.089 -0.497 -22.175 1.00 85.62 107 PRO A N 1
ATOM 880 C CA . PRO A 1 107 ? 29.529 -0.385 -22.370 1.00 85.62 107 PRO A CA 1
ATOM 881 C C . PRO A 1 107 ? 29.961 1.052 -22.677 1.00 85.62 107 PRO A C 1
ATOM 883 O O . PRO A 1 107 ? 29.292 1.765 -23.432 1.00 85.62 107 PRO A O 1
ATOM 886 N N . GLU A 1 108 ? 31.137 1.462 -22.202 1.00 81.56 108 GLU A N 1
ATOM 887 C CA . GLU A 1 108 ? 31.691 2.788 -22.513 1.00 81.56 108 GLU A CA 1
ATOM 888 C C . GLU A 1 108 ? 31.897 3.001 -24.022 1.00 81.56 108 GLU A C 1
ATOM 890 O O . GLU A 1 108 ? 31.698 4.115 -24.520 1.00 81.56 108 GLU A O 1
ATOM 895 N N . SER A 1 109 ? 32.195 1.914 -24.747 1.00 86.94 109 SER A N 1
ATOM 896 C CA . SER A 1 109 ? 32.376 1.843 -26.205 1.00 86.94 109 SER A CA 1
ATOM 897 C C . SER A 1 109 ? 31.086 2.014 -27.018 1.00 86.94 109 SER A C 1
ATOM 899 O O . SER A 1 109 ? 31.126 2.012 -28.249 1.00 86.94 109 SER A O 1
ATOM 901 N N . THR A 1 110 ? 29.939 2.176 -26.356 1.00 86.38 110 THR A N 1
ATOM 902 C CA . THR A 1 110 ? 28.639 2.374 -27.002 1.00 86.38 110 THR A CA 1
ATOM 903 C C . THR A 1 110 ? 28.592 3.694 -27.777 1.00 86.38 110 THR A C 1
ATOM 905 O O . THR A 1 110 ? 29.029 4.741 -27.290 1.00 86.38 110 THR A O 1
ATOM 908 N N . SER A 1 111 ? 28.015 3.653 -28.981 1.00 89.19 111 SER A N 1
ATOM 909 C CA . SER A 1 111 ? 27.846 4.832 -29.837 1.00 89.19 111 SER A CA 1
ATOM 910 C C . SER A 1 111 ? 26.977 5.915 -29.180 1.00 89.19 111 SER A C 1
ATOM 912 O O . SER A 1 111 ? 26.077 5.634 -28.385 1.00 89.19 111 SER A O 1
ATOM 914 N N . ALA A 1 112 ? 27.224 7.178 -29.537 1.00 86.19 112 ALA A N 1
ATOM 915 C CA . ALA A 1 112 ? 26.507 8.319 -28.966 1.00 86.19 112 ALA A CA 1
ATOM 916 C C . ALA A 1 112 ? 24.985 8.270 -29.214 1.00 86.19 112 ALA A C 1
ATOM 918 O O . ALA A 1 112 ? 24.215 8.729 -28.373 1.00 86.19 112 ALA A O 1
ATOM 919 N N . SER A 1 113 ? 24.542 7.687 -30.333 1.00 85.38 113 SER A N 1
ATOM 920 C CA . SER A 1 113 ? 23.117 7.518 -30.645 1.00 85.38 113 SER A CA 1
ATOM 921 C C . SER A 1 113 ? 22.430 6.537 -29.696 1.00 85.38 113 SER A C 1
ATOM 923 O O . SER A 1 113 ? 21.331 6.819 -29.227 1.00 85.38 113 SER A O 1
ATOM 925 N N . VAL A 1 114 ? 23.087 5.424 -29.358 1.00 82.81 114 VAL A N 1
ATOM 926 C CA . VAL A 1 114 ? 22.547 4.414 -28.433 1.00 82.81 114 VAL A CA 1
ATOM 927 C C . VAL A 1 114 ? 22.536 4.931 -26.991 1.00 82.81 114 VAL A C 1
ATOM 929 O O . VAL A 1 114 ? 21.568 4.687 -26.270 1.00 82.81 114 VAL A O 1
ATOM 932 N N . LYS A 1 115 ? 23.548 5.712 -26.583 1.00 83.25 115 LYS A N 1
ATOM 933 C CA . LYS A 1 115 ? 23.539 6.407 -25.280 1.00 83.25 115 LYS A CA 1
ATOM 934 C C . LYS A 1 115 ? 22.349 7.361 -25.179 1.00 83.25 115 LYS A C 1
ATOM 936 O O . LYS A 1 115 ? 21.526 7.217 -24.285 1.00 83.25 115 LYS A O 1
ATOM 941 N N . ARG A 1 116 ? 22.180 8.235 -26.179 1.00 80.38 116 ARG A N 1
ATOM 942 C CA . ARG A 1 116 ? 21.068 9.193 -26.228 1.00 80.38 116 ARG A CA 1
ATOM 943 C C . ARG A 1 116 ? 19.698 8.512 -26.243 1.00 80.38 116 ARG A C 1
ATOM 945 O O . ARG A 1 116 ? 18.791 8.972 -25.564 1.00 80.38 116 ARG A O 1
ATOM 952 N N . PHE A 1 117 ? 19.545 7.422 -26.996 1.00 82.75 117 PHE A N 1
ATOM 953 C CA . PHE A 1 117 ? 18.312 6.6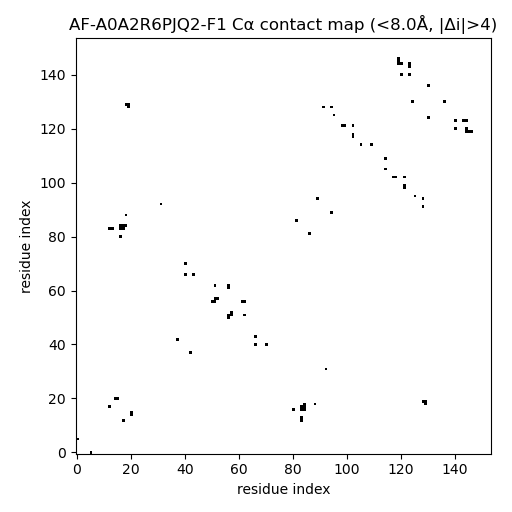34 -26.989 1.00 82.75 117 PHE A CA 1
ATOM 954 C C . PHE A 1 117 ? 18.005 6.086 -25.591 1.00 82.75 117 PHE A C 1
ATOM 956 O O . PHE A 1 117 ? 16.877 6.205 -25.121 1.00 82.75 117 PHE A O 1
ATOM 963 N N . THR A 1 118 ? 19.015 5.542 -24.912 1.00 82.00 118 THR A N 1
ATOM 964 C CA . THR A 1 118 ? 18.847 4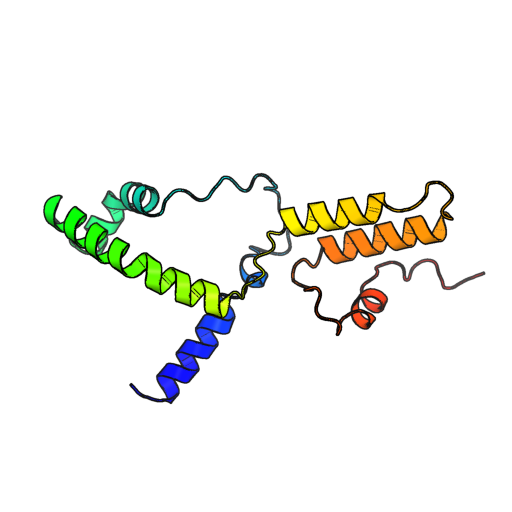.965 -23.573 1.00 82.00 118 THR A CA 1
ATOM 965 C C . THR A 1 118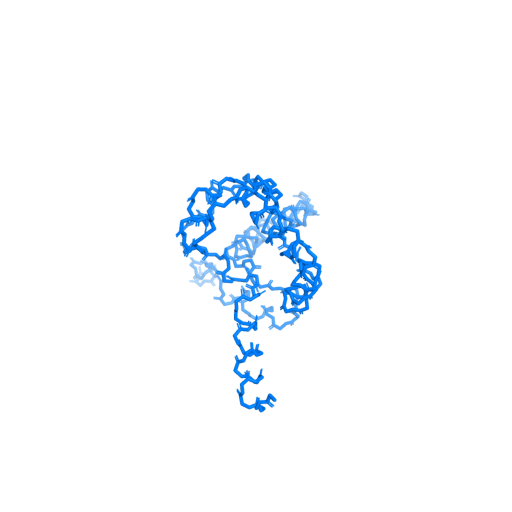 ? 18.508 6.032 -22.538 1.00 82.00 118 THR A C 1
ATOM 967 O O . THR A 1 118 ? 17.597 5.821 -21.746 1.00 82.00 118 THR A O 1
ATOM 970 N N . ASP A 1 119 ? 19.152 7.200 -22.593 1.00 77.94 119 ASP A N 1
ATOM 971 C CA . ASP A 1 119 ? 18.835 8.335 -21.716 1.00 77.94 119 ASP A CA 1
ATOM 972 C C . ASP A 1 119 ? 17.388 8.821 -21.919 1.00 77.94 119 ASP A C 1
ATOM 974 O O . ASP A 1 119 ? 16.679 9.121 -20.958 1.00 77.94 119 ASP A O 1
ATOM 978 N N . CYS A 1 120 ? 16.909 8.860 -23.169 1.00 77.00 120 CYS A N 1
ATOM 979 C CA . CYS A 1 120 ? 15.527 9.236 -23.470 1.00 77.00 120 CYS A CA 1
ATOM 980 C C . CYS A 1 120 ? 14.514 8.168 -23.028 1.00 77.00 120 CYS A C 1
ATOM 982 O O . CYS A 1 120 ? 13.446 8.518 -22.522 1.00 77.00 120 CYS A O 1
ATOM 984 N N . ALA A 1 121 ? 14.835 6.883 -23.197 1.00 79.00 121 ALA A N 1
ATOM 985 C CA . ALA A 1 121 ? 14.000 5.782 -22.725 1.00 79.00 121 ALA A CA 1
ATOM 986 C C . ALA A 1 121 ? 13.914 5.781 -21.191 1.00 79.00 121 ALA A C 1
ATOM 988 O O . ALA A 1 121 ? 12.822 5.681 -20.638 1.00 79.00 121 ALA A O 1
ATOM 989 N N . LEU A 1 122 ? 15.045 5.994 -20.512 1.00 75.38 122 LEU A N 1
ATOM 990 C CA . LEU A 1 122 ? 15.130 6.131 -19.061 1.00 75.38 122 LEU A CA 1
ATOM 991 C C . LEU A 1 122 ? 14.241 7.272 -18.553 1.00 75.38 122 LEU A C 1
ATOM 993 O O . LEU A 1 122 ? 13.415 7.054 -17.671 1.00 75.38 122 LEU A O 1
ATOM 997 N N . LEU A 1 123 ? 14.357 8.464 -19.146 1.00 71.25 123 LEU A N 1
ATOM 998 C CA . LEU A 1 123 ? 13.539 9.625 -18.783 1.00 71.25 123 LEU A CA 1
ATOM 999 C C . LEU A 1 123 ? 12.037 9.373 -19.003 1.00 71.25 123 LEU A C 1
ATOM 1001 O O . LEU A 1 123 ? 11.205 9.797 -18.198 1.00 71.25 123 LEU A O 1
ATOM 1005 N N . SER A 1 124 ? 11.692 8.677 -20.088 1.00 70.06 124 SER A N 1
ATOM 1006 C CA . SER A 1 124 ? 10.303 8.332 -20.412 1.00 70.06 124 SER A CA 1
ATOM 1007 C C . SER A 1 124 ? 9.724 7.346 -19.397 1.00 70.06 124 SER A C 1
ATOM 1009 O O . SER A 1 124 ? 8.607 7.550 -18.931 1.00 70.06 124 SER A O 1
ATOM 1011 N N . LEU A 1 125 ? 10.491 6.332 -18.990 1.00 71.38 125 LEU A N 1
ATOM 1012 C CA . LEU A 1 125 ? 10.076 5.363 -17.970 1.00 71.38 125 LEU A CA 1
ATOM 1013 C C . LEU A 1 125 ? 9.987 6.002 -16.577 1.00 71.38 125 LEU A C 1
ATOM 1015 O O . LEU A 1 125 ? 9.021 5.770 -15.859 1.00 71.38 125 LEU A O 1
ATOM 1019 N N . GLN A 1 126 ? 10.926 6.884 -16.221 1.00 66.38 126 GLN A N 1
ATOM 1020 C CA . GLN A 1 126 ? 10.871 7.657 -14.972 1.00 66.38 126 GLN A CA 1
ATOM 1021 C C . GLN A 1 126 ? 9.641 8.570 -14.894 1.00 66.38 126 GLN A C 1
ATOM 1023 O O . GLN A 1 126 ? 9.086 8.777 -13.817 1.00 66.38 126 GLN A O 1
ATOM 1028 N N . SER A 1 127 ? 9.207 9.116 -16.031 1.00 64.62 127 SER A N 1
ATOM 1029 C CA . SER A 1 127 ? 8.012 9.964 -16.101 1.00 64.62 127 SER A CA 1
ATOM 1030 C C . SER A 1 127 ? 6.708 9.157 -16.094 1.00 64.62 127 SER A C 1
ATOM 1032 O O . SER A 1 127 ? 5.646 9.741 -15.901 1.00 64.62 127 SER A O 1
ATOM 1034 N N . ASN A 1 128 ? 6.780 7.833 -16.285 1.00 62.78 128 ASN A N 1
ATOM 1035 C CA . ASN A 1 128 ? 5.630 6.936 -16.398 1.00 62.78 128 ASN A CA 1
ATOM 1036 C C . ASN A 1 128 ? 5.805 5.660 -15.541 1.00 62.78 128 ASN A C 1
ATOM 1038 O O . ASN A 1 128 ? 5.856 4.551 -16.076 1.00 62.78 128 ASN A O 1
ATOM 1042 N N . PRO A 1 129 ? 5.864 5.784 -14.203 1.00 53.81 129 PRO A N 1
ATOM 1043 C CA . PRO A 1 129 ? 6.121 4.660 -13.292 1.00 53.81 129 PRO A CA 1
ATOM 1044 C C . PRO A 1 129 ? 5.027 3.569 -13.294 1.00 53.81 129 PRO A C 1
ATOM 1046 O O . PRO A 1 129 ? 5.265 2.463 -12.817 1.00 53.81 129 PRO A O 1
ATOM 1049 N N . GLY A 1 130 ? 3.840 3.850 -13.849 1.00 51.59 130 GLY A N 1
ATOM 1050 C CA . GLY A 1 130 ? 2.744 2.883 -14.022 1.00 51.59 130 GLY A CA 1
ATOM 1051 C C . GLY A 1 130 ? 2.848 2.007 -15.277 1.00 51.59 130 GLY A C 1
ATOM 1052 O O . GLY A 1 130 ? 1.973 1.186 -15.536 1.00 51.59 130 GLY A O 1
ATOM 1053 N N . TRP A 1 131 ? 3.889 2.174 -16.098 1.00 59.28 131 TRP A N 1
ATOM 1054 C CA . TRP A 1 131 ? 4.160 1.266 -17.213 1.00 59.28 131 TRP A CA 1
ATOM 1055 C C . TRP A 1 131 ? 4.861 0.024 -16.660 1.00 59.28 131 TRP A C 1
ATOM 1057 O O . TRP A 1 131 ? 6.086 -0.070 -16.680 1.00 59.28 131 TRP A O 1
ATOM 1067 N N . GLY A 1 132 ? 4.080 -0.901 -16.096 1.00 49.12 132 GLY A N 1
ATOM 1068 C CA . GLY A 1 132 ? 4.585 -2.191 -15.624 1.00 49.12 132 GLY A CA 1
ATOM 1069 C C . GLY A 1 132 ? 5.379 -2.947 -16.701 1.00 49.12 132 GLY A C 1
ATOM 1070 O O . GLY A 1 132 ? 5.324 -2.627 -17.889 1.00 49.12 132 GLY A O 1
ATOM 1071 N N . PHE A 1 133 ? 6.110 -3.987 -16.292 1.00 47.06 133 PHE A N 1
ATOM 1072 C CA . PHE A 1 133 ? 6.923 -4.823 -17.192 1.00 47.06 133 PHE A CA 1
ATOM 1073 C C . PHE A 1 133 ? 6.097 -5.698 -18.159 1.00 47.06 133 PHE A C 1
ATOM 1075 O O . PHE A 1 133 ? 6.664 -6.447 -18.962 1.00 47.06 133 PHE A O 1
ATOM 1082 N N . ASP A 1 134 ? 4.769 -5.605 -18.107 1.00 43.09 134 ASP A N 1
ATOM 1083 C CA . ASP A 1 134 ? 3.858 -6.372 -18.944 1.00 43.09 134 ASP A CA 1
ATOM 1084 C C . ASP A 1 134 ? 4.033 -5.995 -20.423 1.00 43.09 134 ASP A C 1
ATOM 1086 O O . ASP A 1 134 ? 3.966 -4.834 -20.834 1.00 43.09 134 ASP A O 1
ATOM 1090 N N . CYS A 1 135 ? 4.294 -7.013 -21.244 1.00 34.44 135 CYS A N 1
ATOM 1091 C CA . CYS A 1 135 ? 4.899 -6.911 -22.575 1.00 34.44 135 CYS A CA 1
ATOM 1092 C C . CYS A 1 135 ? 4.039 -6.269 -23.688 1.00 34.44 135 CYS A C 1
ATOM 1094 O O . CYS A 1 135 ? 4.291 -6.521 -24.865 1.00 34.44 135 CYS A O 1
ATOM 1096 N N . VAL A 1 136 ? 3.041 -5.440 -23.376 1.00 35.25 136 VAL A N 1
ATOM 1097 C CA . VAL A 1 136 ? 2.147 -4.837 -24.386 1.00 35.25 136 VAL A CA 1
ATOM 1098 C C . VAL A 1 136 ? 2.587 -3.421 -24.807 1.00 35.25 136 VAL A C 1
ATOM 1100 O O . VAL A 1 136 ? 2.167 -2.933 -25.852 1.00 35.25 136 VAL A O 1
ATOM 1103 N N . ASN A 1 137 ? 3.508 -2.775 -24.082 1.00 44.06 137 ASN A N 1
ATOM 1104 C CA . ASN A 1 137 ? 3.807 -1.343 -24.258 1.00 44.06 137 ASN A CA 1
ATOM 1105 C C . ASN A 1 137 ? 5.118 -0.982 -24.983 1.00 44.06 137 ASN A C 1
ATOM 1107 O O . ASN A 1 137 ? 5.481 0.194 -25.027 1.00 44.06 137 ASN A O 1
ATOM 1111 N N . MET A 1 138 ? 5.817 -1.928 -25.623 1.00 40.09 138 MET A N 1
ATOM 1112 C CA . MET A 1 138 ? 6.996 -1.571 -26.442 1.00 40.09 138 MET A CA 1
ATOM 1113 C C . MET A 1 138 ? 6.641 -0.647 -27.624 1.00 40.09 138 MET A C 1
ATOM 1115 O O . MET A 1 138 ? 7.499 0.105 -28.077 1.00 40.09 138 MET A O 1
ATOM 1119 N N . ALA A 1 139 ? 5.385 -0.652 -28.089 1.00 42.44 139 ALA A N 1
ATOM 1120 C CA . ALA A 1 139 ? 4.896 0.300 -29.090 1.00 42.44 139 ALA A CA 1
ATOM 1121 C C . ALA A 1 139 ? 4.738 1.727 -28.518 1.00 42.44 139 ALA A C 1
ATOM 1123 O O . ALA A 1 139 ? 5.191 2.685 -29.137 1.00 42.44 139 ALA A O 1
ATOM 1124 N N . CYS A 1 140 ? 4.206 1.871 -27.298 1.00 43.44 140 CYS A N 1
ATOM 1125 C CA . CYS A 1 140 ? 4.026 3.167 -26.629 1.00 43.44 140 CYS A CA 1
ATOM 1126 C C . CYS A 1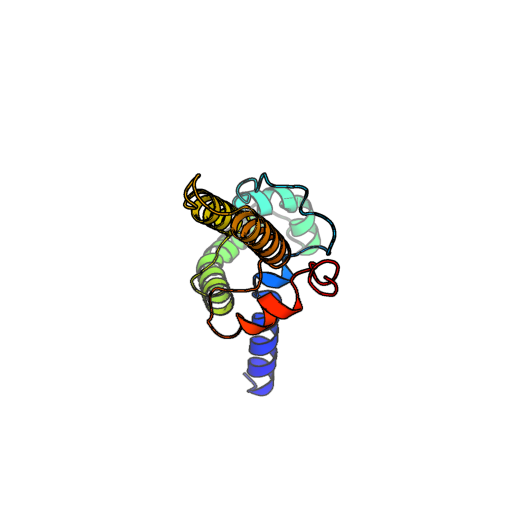 140 ? 5.358 3.861 -26.302 1.00 43.44 140 CYS A C 1
ATOM 1128 O O . CYS A 1 140 ? 5.445 5.085 -26.345 1.00 43.44 140 CYS A O 1
ATOM 1130 N N . LEU A 1 141 ? 6.423 3.097 -26.026 1.00 46.81 141 LEU A N 1
ATOM 1131 C CA . LEU A 1 141 ? 7.770 3.650 -25.840 1.00 46.81 141 LEU A CA 1
ATOM 1132 C C . LEU A 1 141 ? 8.273 4.397 -27.083 1.00 46.81 141 LEU A C 1
ATOM 1134 O O . LEU A 1 141 ? 8.959 5.402 -26.940 1.00 46.81 141 LEU A O 1
ATOM 1138 N N . VAL A 1 142 ? 7.932 3.938 -28.290 1.00 49.44 142 VAL A N 1
ATOM 1139 C CA . VAL A 1 142 ? 8.347 4.602 -29.536 1.00 49.44 142 VAL A CA 1
ATOM 1140 C C . VAL A 1 142 ? 7.563 5.899 -29.751 1.00 49.44 142 VAL A C 1
ATOM 1142 O O . VAL A 1 142 ? 8.162 6.903 -30.130 1.00 49.44 142 VAL A O 1
ATOM 1145 N N . ASP A 1 143 ? 6.267 5.900 -29.434 1.00 45.09 143 ASP A N 1
ATOM 1146 C CA . ASP A 1 143 ? 5.373 7.047 -29.647 1.00 45.09 143 ASP A CA 1
ATOM 1147 C C . ASP A 1 143 ? 5.499 8.137 -28.564 1.00 45.09 143 ASP A C 1
ATOM 1149 O O . ASP A 1 143 ? 5.222 9.309 -28.819 1.00 45.09 143 ASP A O 1
ATOM 1153 N N . CYS A 1 144 ? 5.937 7.785 -27.351 1.00 42.31 144 CYS A N 1
ATOM 1154 C CA . CYS A 1 144 ? 6.105 8.724 -26.236 1.00 42.31 144 CYS A CA 1
ATOM 1155 C C . CYS A 1 144 ? 7.532 9.262 -26.066 1.00 42.31 144 CYS A C 1
ATOM 1157 O O . CYS A 1 144 ? 7.750 10.130 -25.218 1.00 42.31 144 CYS A O 1
ATOM 1159 N N . LEU A 1 145 ? 8.512 8.777 -26.838 1.00 47.94 145 LEU A N 1
ATOM 1160 C CA . LEU A 1 145 ? 9.860 9.343 -26.834 1.00 47.94 145 LEU A CA 1
ATOM 1161 C C . LEU A 1 145 ? 9.802 10.780 -27.389 1.00 47.94 145 LEU A C 1
ATOM 1163 O O . LEU A 1 145 ? 9.507 10.968 -28.568 1.00 47.94 145 LEU A O 1
ATOM 1167 N N . PRO A 1 146 ? 10.163 11.820 -26.612 1.00 44.38 146 PRO A N 1
ATOM 1168 C CA . PRO A 1 146 ? 10.063 13.222 -27.039 1.00 44.38 146 PRO A CA 1
ATOM 1169 C C . PRO A 1 146 ? 11.096 13.632 -28.115 1.00 44.38 146 PRO A C 1
ATOM 1171 O O . PRO A 1 146 ? 11.377 14.815 -28.305 1.00 44.38 146 PRO A O 1
ATOM 1174 N N . CYS A 1 147 ? 11.696 12.680 -28.834 1.00 46.38 147 CYS A N 1
ATOM 1175 C CA . CYS A 1 147 ? 12.761 12.911 -29.811 1.00 46.38 147 CYS A CA 1
ATOM 1176 C C . CYS A 1 147 ? 12.275 12.896 -31.273 1.00 46.38 147 CYS A C 1
ATOM 1178 O O . CYS A 1 147 ? 12.994 12.451 -32.163 1.00 46.38 147 CYS A O 1
ATOM 1180 N N . GLU A 1 148 ? 11.103 13.462 -31.568 1.00 41.50 148 GLU A N 1
ATOM 1181 C CA . GLU A 1 148 ? 10.707 13.740 -32.961 1.00 41.50 148 GLU A CA 1
ATOM 1182 C C . GLU A 1 148 ? 11.375 14.994 -33.568 1.00 41.50 148 GLU A C 1
ATOM 1184 O O . GLU A 1 148 ? 11.163 15.313 -34.735 1.00 41.50 148 GLU A O 1
ATOM 1189 N N . SER A 1 149 ? 12.248 15.699 -32.842 1.00 40.53 149 SER A N 1
ATOM 1190 C CA . SER A 1 149 ? 12.907 16.917 -33.347 1.00 40.53 149 SER A CA 1
ATOM 1191 C C . SER A 1 149 ? 14.289 16.702 -33.986 1.00 40.53 149 SER A C 1
ATOM 1193 O O . SER A 1 149 ? 14.999 17.674 -34.233 1.00 40.53 149 SER A O 1
ATOM 1195 N N . GLY A 1 150 ? 14.691 15.457 -34.288 1.00 40.50 150 GLY A N 1
ATOM 1196 C CA . GLY A 1 150 ? 16.034 15.180 -34.832 1.00 40.50 150 GLY A CA 1
ATOM 1197 C C . GLY A 1 150 ? 16.158 14.148 -35.956 1.00 40.50 150 GLY A C 1
ATOM 1198 O O . GLY A 1 150 ? 17.184 14.138 -36.624 1.00 40.50 150 GLY A O 1
ATOM 1199 N N . PHE A 1 151 ? 15.154 13.303 -36.208 1.00 39.56 151 PHE A N 1
ATOM 1200 C CA . PHE A 1 151 ? 15.261 12.222 -37.208 1.00 39.56 151 PHE A CA 1
ATOM 1201 C C . PHE A 1 151 ? 14.629 12.539 -38.571 1.00 39.56 151 PHE A C 1
ATOM 1203 O O . PHE A 1 151 ? 14.565 11.681 -39.448 1.00 39.56 151 PHE A O 1
ATOM 1210 N N . ARG A 1 152 ? 14.203 13.788 -38.787 1.00 39.41 152 ARG A N 1
ATOM 1211 C CA . ARG A 1 152 ? 13.648 14.246 -40.065 1.00 39.41 152 ARG A CA 1
ATOM 1212 C C . ARG A 1 152 ? 14.407 15.472 -40.576 1.00 39.41 152 ARG A C 1
ATOM 1214 O O . ARG A 1 152 ? 13.876 16.575 -40.545 1.00 39.41 152 ARG A O 1
ATOM 1221 N N . ASN A 1 153 ? 15.664 15.282 -40.987 1.00 31.97 153 ASN A N 1
ATOM 1222 C CA . ASN A 1 153 ? 16.268 15.850 -42.208 1.00 31.97 153 ASN A CA 1
ATOM 1223 C C . ASN A 1 153 ? 17.808 15.769 -42.198 1.00 31.97 153 ASN A C 1
ATOM 1225 O O . ASN A 1 153 ? 18.447 16.353 -41.325 1.00 31.97 153 ASN A O 1
ATOM 1229 N N . LYS A 1 154 ? 18.322 15.200 -43.302 1.00 34.00 154 LYS A N 1
ATOM 1230 C CA . LYS A 1 154 ? 19.710 15.069 -43.794 1.00 34.00 154 LYS A CA 1
ATOM 1231 C C . LYS A 1 154 ? 20.535 13.895 -43.278 1.00 34.00 154 LYS A C 1
ATOM 1233 O O . LYS A 1 154 ? 20.908 13.886 -42.091 1.00 34.00 154 LYS A O 1
#

Organism: Actinidia chinensis var. chinensis (NCBI:txid1590841)

Solvent-accessible surface area (backbone atoms only — not comparable to full-atom values): 9679 Å² total; per-residue (Å²): 134,59,67,72,57,54,53,52,50,50,55,48,41,60,52,73,34,31,76,67,70,78,58,84,62,104,62,76,89,85,64,93,69,78,68,78,78,71,56,68,68,62,50,48,62,74,41,36,78,59,52,29,64,72,75,64,53,87,50,72,65,62,48,53,51,54,52,50,60,50,59,69,47,45,64,59,53,49,52,52,45,44,64,52,41,42,91,79,78,68,50,71,63,57,51,48,54,52,53,53,54,56,62,67,68,59,60,88,89,58,52,72,68,60,52,52,51,49,54,48,51,49,52,48,46,70,76,38,76,72,68,60,91,64,90,80,48,74,63,53,56,65,74,63,45,89,66,78,86,70,83,84,78,135

Sequence (154 aa):
MDDAYLDALHTNFLIECKPEYLMEEFGKKTYIEEKPPIPLRDALEKMKPFLMAYEGIQSHEEWEEVVKETMEKVPILKELVDYYSGPDRVTAKNQQEELERVAKTLPESTSASVKRFTDCALLSLQSNPGWGFDCVNMACLVDCLPCESGFRNK